Protein AF-A0A5P1FGG9-F1 (afdb_monomer_lite)

Radius of gyration: 18.45 Å; chains: 1; bounding box: 41×53×42 Å

Foldseek 3Di:
DDPVVVVLLLVVLVVLLVVVLVVVQAQAFDPPSFGAGHRRVVQLVCCLVDFDPDVDPVSSSCSNSCRGQPVPVPDPDRPSDPPCPVDPVSVVVLVCCLAEVPDDFDQPDPPDPDDNPDGPPCNVVSNVVVPPHDHDDCPCCVPVNDDPPPPD

Secondary structure (DSSP, 8-state):
--HHHHHHHHHHHHHHHHHHHHHT--SS-B-SSS-B-SSHHHHHHHHHHS-SS-SSHHHHHHHHHHHHH-TTS--SS---------SHHHHHHHHHHHHT--PPP----TTSSS-TT----HHHHHHTTSTTPPP-TTHHHHHS--------

InterPro domains:
  IPR029058 Alpha/Beta hydrolase fold [G3DSA:3.40.50.1820] (87-147)
  IPR042269 Serine carboxypeptidase S28, SKS domain [G3DSA:1.20.120.980] (7-117)

Sequence (152 aa):
MSTEIMVEKVFGLLETMLLFSAISDYPVSTSIHASLPAHPVKKICNAVDHPKLGKDTLSRLYGALNLFYNSTGQEKCFSIKSDSHNGSATHGWDFQGCTELIQPPVRNSNDSLFPRTYKHKTIDRGCSKFSGIKPRPNWITTEFGGQLKQLS

Organism: Asparagus officinalis (NCBI:txid4686)

pLDDT: mean 79.79, std 14.76, range [38.75, 97.12]

Structure (mmCIF, N/CA/C/O backbone):
data_AF-A0A5P1FGG9-F1
#
_entry.id   AF-A0A5P1FGG9-F1
#
loop_
_atom_site.group_PDB
_atom_site.id
_atom_site.type_symbol
_atom_site.label_atom_id
_atom_site.label_alt_id
_atom_site.label_comp_id
_atom_site.label_asym_id
_atom_site.label_entity_id
_atom_site.label_seq_id
_atom_site.pdbx_PDB_ins_code
_atom_site.Cartn_x
_atom_site.Cartn_y
_atom_site.Cartn_z
_atom_site.occupancy
_atom_site.B_iso_or_equiv
_atom_site.auth_seq_id
_atom_site.auth_comp_id
_atom_site.auth_asym_id
_atom_site.auth_atom_id
_atom_site.pdbx_PDB_model_num
ATOM 1 N N . MET A 1 1 ? -5.039 23.784 -1.463 1.00 54.66 1 MET A N 1
ATOM 2 C CA . MET A 1 1 ? -4.911 22.397 -1.969 1.00 54.66 1 MET A CA 1
ATOM 3 C C . MET A 1 1 ? -6.263 22.017 -2.552 1.00 54.66 1 MET A C 1
ATOM 5 O O . MET A 1 1 ? -7.245 22.221 -1.853 1.00 54.66 1 MET A O 1
ATOM 9 N N . SER A 1 2 ? -6.347 21.599 -3.818 1.00 67.19 2 SER A N 1
ATOM 10 C CA . SER A 1 2 ? -7.639 21.282 -4.452 1.00 67.19 2 SER A CA 1
ATOM 11 C C . SER A 1 2 ? -8.243 19.989 -3.887 1.00 67.19 2 SER A C 1
ATOM 13 O O . SER A 1 2 ? -7.517 19.114 -3.411 1.00 67.19 2 SER A O 1
ATOM 15 N N . THR A 1 3 ? -9.572 19.863 -3.945 1.00 70.69 3 THR A N 1
ATOM 16 C CA . THR A 1 3 ? -10.325 18.684 -3.477 1.00 70.69 3 THR A CA 1
ATOM 17 C C . THR A 1 3 ? -9.843 17.391 -4.138 1.00 70.69 3 THR A C 1
ATOM 19 O O . THR A 1 3 ? -9.705 16.372 -3.469 1.00 70.69 3 THR A O 1
ATOM 22 N N . GLU A 1 4 ? -9.492 17.444 -5.423 1.00 69.81 4 GLU A N 1
ATOM 23 C CA . GLU A 1 4 ? -8.968 16.297 -6.175 1.00 69.81 4 GLU A CA 1
ATOM 24 C C . GLU A 1 4 ? -7.650 15.763 -5.598 1.00 69.81 4 GLU A C 1
ATOM 26 O O . GLU A 1 4 ? -7.502 14.558 -5.412 1.00 69.81 4 GLU A O 1
ATOM 31 N N . ILE A 1 5 ? -6.724 16.653 -5.223 1.00 70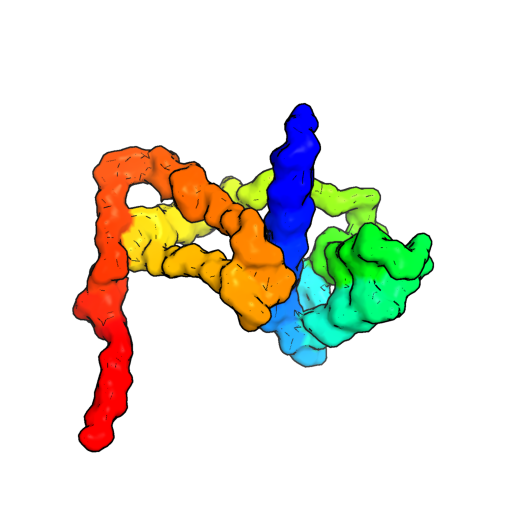.38 5 ILE A N 1
ATOM 32 C CA . ILE A 1 5 ? -5.442 16.268 -4.608 1.00 70.38 5 ILE A CA 1
ATOM 33 C C . ILE A 1 5 ? -5.676 15.584 -3.256 1.00 70.38 5 ILE A C 1
ATOM 35 O O . ILE A 1 5 ? -4.945 14.671 -2.880 1.00 70.38 5 ILE A O 1
ATOM 39 N N . MET A 1 6 ? -6.683 16.023 -2.501 1.00 72.19 6 MET A N 1
ATOM 40 C CA . MET A 1 6 ? -7.013 15.414 -1.214 1.00 72.19 6 MET A CA 1
ATOM 41 C C . MET A 1 6 ? -7.603 14.010 -1.388 1.00 72.19 6 MET A C 1
ATOM 43 O O . MET A 1 6 ? -7.215 13.101 -0.658 1.00 72.19 6 MET A O 1
ATOM 47 N N . VAL A 1 7 ? -8.476 13.819 -2.382 1.00 77.75 7 VAL A N 1
ATOM 48 C CA . VAL A 1 7 ? -9.034 12.504 -2.725 1.00 77.75 7 VAL A CA 1
ATOM 49 C C . VAL A 1 7 ? -7.923 11.539 -3.142 1.00 77.75 7 VAL A C 1
ATOM 51 O O . VAL A 1 7 ? -7.837 10.451 -2.580 1.00 77.75 7 VAL A O 1
ATOM 54 N N . GLU A 1 8 ? -7.023 11.945 -4.043 1.00 75.94 8 GLU A N 1
ATOM 55 C CA . GLU A 1 8 ? -5.889 11.107 -4.471 1.00 75.94 8 GLU A CA 1
ATOM 56 C C . GLU A 1 8 ? -5.036 10.630 -3.293 1.00 75.94 8 GLU A C 1
ATOM 58 O O . GLU A 1 8 ? -4.677 9.456 -3.218 1.00 75.94 8 GLU A O 1
ATOM 63 N N . LYS A 1 9 ? -4.753 11.522 -2.342 1.00 77.88 9 LYS A N 1
ATOM 64 C CA . LYS A 1 9 ? -3.955 11.180 -1.165 1.00 77.88 9 LYS A CA 1
ATOM 65 C C . LYS A 1 9 ? -4.663 10.214 -0.216 1.00 77.88 9 LYS A C 1
ATOM 67 O O . LYS A 1 9 ? -4.016 9.331 0.335 1.00 77.88 9 LYS A O 1
ATOM 72 N N . VAL A 1 10 ? -5.975 10.358 -0.023 1.00 80.44 10 VAL A N 1
ATOM 73 C CA . VAL A 1 10 ? -6.758 9.404 0.784 1.00 80.44 10 VAL A CA 1
ATOM 74 C C . VAL A 1 10 ? -6.756 8.023 0.131 1.00 80.44 10 VAL A C 1
ATOM 76 O O . VAL A 1 10 ? -6.564 7.026 0.822 1.00 80.44 10 VAL A O 1
ATOM 79 N N . PHE A 1 11 ? -6.899 7.955 -1.195 1.00 80.56 11 PHE A N 1
ATOM 80 C CA . PHE A 1 11 ? -6.759 6.692 -1.919 1.00 80.56 11 PHE A CA 1
ATOM 81 C C . PHE A 1 11 ? -5.354 6.094 -1.783 1.00 80.56 11 PHE A C 1
ATOM 83 O O . PHE A 1 11 ? -5.252 4.891 -1.581 1.00 80.56 11 PHE A O 1
ATOM 90 N N . GLY A 1 12 ? -4.296 6.912 -1.805 1.00 79.62 12 GLY A N 1
ATOM 91 C CA . GLY A 1 12 ? -2.927 6.444 -1.554 1.00 79.62 12 GLY A CA 1
ATOM 92 C C . GLY A 1 12 ? -2.747 5.819 -0.164 1.00 79.62 12 GLY A C 1
ATOM 93 O O . GLY A 1 12 ? -2.112 4.773 -0.037 1.00 79.62 12 GLY A O 1
ATOM 94 N N . LEU A 1 13 ? -3.372 6.391 0.875 1.00 84.81 13 LEU A N 1
ATOM 95 C CA . LEU A 1 13 ? -3.373 5.795 2.220 1.00 84.81 13 LEU A CA 1
ATOM 96 C C . LEU A 1 13 ? -4.099 4.444 2.248 1.00 84.81 13 LEU A C 1
ATOM 98 O O . LEU A 1 13 ? -3.616 3.487 2.849 1.00 84.81 13 LEU A O 1
ATOM 102 N N . LEU A 1 14 ? -5.257 4.352 1.589 1.00 86.38 14 LEU A N 1
ATOM 103 C CA . LEU A 1 14 ? -6.004 3.096 1.493 1.00 86.38 14 LEU A CA 1
ATOM 104 C C . LEU A 1 14 ? -5.220 2.033 0.722 1.00 86.38 14 LEU A C 1
ATOM 106 O O . LEU A 1 14 ? -5.172 0.885 1.154 1.00 86.38 14 LEU A O 1
ATOM 110 N N . GLU A 1 15 ? -4.585 2.412 -0.386 1.00 82.69 15 GLU A N 1
ATOM 111 C CA . GLU A 1 15 ? -3.763 1.512 -1.193 1.00 82.69 15 GLU A CA 1
ATOM 112 C C . GLU A 1 15 ? -2.568 0.987 -0.399 1.00 82.69 15 GLU A C 1
ATOM 114 O O . GLU A 1 15 ? -2.390 -0.225 -0.284 1.00 82.69 15 GLU A O 1
ATOM 119 N N . THR A 1 16 ? -1.820 1.887 0.236 1.00 85.38 16 THR A N 1
ATOM 120 C CA . THR A 1 16 ? -0.683 1.560 1.105 1.00 85.38 16 THR A CA 1
ATOM 121 C C . THR A 1 16 ? -1.093 0.596 2.216 1.00 85.38 16 THR A C 1
ATOM 123 O O . THR A 1 16 ? -0.466 -0.448 2.398 1.00 85.38 16 THR A O 1
ATOM 126 N N . MET A 1 17 ? -2.179 0.906 2.931 1.00 90.38 17 MET A N 1
ATOM 127 C CA . MET A 1 17 ? -2.714 0.047 3.985 1.00 90.38 17 MET A CA 1
ATOM 128 C C . MET A 1 17 ? -3.061 -1.349 3.454 1.00 90.38 17 MET A C 1
ATOM 130 O O . MET A 1 17 ? -2.665 -2.343 4.064 1.00 90.38 17 MET A O 1
ATOM 134 N N . LEU A 1 18 ? -3.821 -1.438 2.357 1.00 89.50 18 LEU A N 1
ATOM 135 C CA . LEU A 1 18 ? -4.274 -2.714 1.795 1.00 89.50 18 LEU A CA 1
ATOM 136 C C . LEU A 1 18 ? -3.092 -3.571 1.333 1.00 89.50 18 LEU A C 1
ATOM 138 O O . LEU A 1 18 ? -3.024 -4.745 1.693 1.00 89.50 18 LEU A O 1
ATOM 142 N N . LEU A 1 19 ? -2.144 -2.984 0.598 1.00 86.06 19 LEU A N 1
ATOM 143 C CA . LEU A 1 19 ? -0.964 -3.690 0.097 1.00 86.06 19 LEU A CA 1
ATOM 144 C C . LEU A 1 19 ? -0.084 -4.194 1.244 1.00 86.06 19 LEU A C 1
ATOM 146 O O . LEU A 1 19 ? 0.219 -5.386 1.309 1.00 86.06 19 LEU A O 1
ATOM 150 N N . PHE A 1 20 ? 0.292 -3.318 2.181 1.00 89.56 20 PHE A N 1
ATOM 151 C CA . PHE A 1 20 ? 1.213 -3.700 3.252 1.00 89.56 20 PHE A CA 1
ATOM 152 C C . PHE A 1 20 ? 0.585 -4.643 4.278 1.00 89.56 20 PHE A C 1
ATOM 154 O O . PHE A 1 20 ? 1.283 -5.510 4.805 1.00 89.56 20 PHE A O 1
ATOM 161 N N . SER A 1 21 ? -0.723 -4.530 4.526 1.00 92.62 21 SER A N 1
ATOM 162 C CA . SER A 1 21 ? -1.435 -5.494 5.374 1.00 92.62 21 SER A CA 1
ATOM 163 C C . SER A 1 21 ? -1.527 -6.864 4.711 1.00 92.62 21 SER A C 1
ATOM 165 O O . SER A 1 21 ? -1.352 -7.866 5.395 1.00 92.62 21 SER A O 1
ATOM 167 N N . ALA A 1 22 ? -1.755 -6.920 3.394 1.00 92.19 22 ALA A N 1
ATOM 168 C CA . ALA A 1 22 ? -1.843 -8.179 2.658 1.00 92.19 22 ALA A CA 1
ATOM 169 C C . ALA A 1 22 ? -0.508 -8.940 2.645 1.00 92.19 22 ALA A C 1
ATOM 171 O O . ALA A 1 22 ? -0.487 -10.136 2.920 1.00 92.19 22 ALA A O 1
ATOM 172 N N . ILE A 1 23 ? 0.616 -8.258 2.395 1.00 91.44 23 ILE A N 1
ATOM 173 C CA . ILE A 1 23 ? 1.940 -8.911 2.420 1.00 91.44 23 ILE A CA 1
ATOM 174 C C . ILE A 1 23 ? 2.435 -9.223 3.841 1.00 91.44 23 ILE A C 1
ATOM 176 O O . ILE A 1 23 ? 3.410 -9.954 4.001 1.00 91.44 23 ILE A O 1
ATOM 180 N N . SER A 1 24 ? 1.777 -8.671 4.866 1.00 93.00 24 SER A N 1
ATOM 181 C CA . SER A 1 24 ? 2.124 -8.861 6.280 1.00 93.00 24 SER A CA 1
ATOM 182 C C . SER A 1 24 ? 1.041 -9.594 7.073 1.00 93.00 24 SER A C 1
ATOM 184 O O . SER A 1 24 ? 0.967 -9.414 8.290 1.00 93.00 24 SER A O 1
ATOM 186 N N . ASP A 1 25 ? 0.191 -10.406 6.429 1.00 95.81 25 ASP A N 1
ATOM 187 C CA . ASP A 1 25 ? -0.926 -11.109 7.088 1.00 95.81 25 ASP A CA 1
ATOM 188 C C . ASP A 1 25 ? -0.478 -12.326 7.923 1.00 95.81 25 ASP A C 1
ATOM 190 O O . ASP A 1 25 ? -0.937 -13.457 7.766 1.00 95.81 25 ASP A O 1
ATOM 194 N N . TYR A 1 26 ? 0.472 -12.097 8.823 1.00 95.62 26 TYR A N 1
ATOM 195 C CA . TYR A 1 26 ? 1.079 -13.123 9.657 1.00 95.62 26 TYR A CA 1
ATOM 196 C C . TYR A 1 26 ? 0.189 -13.495 10.857 1.00 95.62 26 TYR A C 1
ATOM 198 O O . TYR A 1 26 ? -0.547 -12.652 11.378 1.00 95.62 26 TYR A O 1
ATOM 206 N N . PRO A 1 27 ? 0.299 -14.731 11.389 1.00 97.12 27 PRO A N 1
ATOM 207 C CA . PRO A 1 27 ? -0.429 -15.165 12.589 1.00 97.12 27 PRO A CA 1
ATOM 208 C C . PRO A 1 27 ? 0.125 -14.582 13.901 1.00 97.12 27 PRO A C 1
ATOM 210 O O . PRO A 1 27 ? -0.309 -14.962 14.987 1.00 97.12 27 PRO A O 1
ATOM 213 N N . VAL A 1 28 ? 1.088 -13.664 13.820 1.00 95.69 28 VAL A N 1
ATOM 214 C CA . VAL A 1 28 ? 1.740 -13.005 14.956 1.00 95.69 28 VAL A CA 1
ATOM 215 C C . VAL A 1 28 ? 1.792 -11.500 14.721 1.00 95.69 28 VAL A C 1
ATOM 217 O O . VAL A 1 28 ? 1.671 -11.037 13.588 1.00 95.69 28 VAL A O 1
ATOM 220 N N . SER A 1 29 ? 1.969 -10.727 15.793 1.00 93.38 29 SER A N 1
ATOM 221 C CA . SER A 1 29 ? 2.175 -9.283 15.662 1.00 93.38 29 SER A CA 1
ATOM 222 C C . SER A 1 29 ? 3.530 -8.994 15.018 1.00 93.38 29 SER A C 1
ATOM 224 O O . SER A 1 29 ? 4.515 -9.671 15.317 1.00 93.38 29 SER A O 1
ATOM 226 N N . THR A 1 30 ? 3.578 -7.996 14.136 1.00 91.62 30 THR A N 1
ATOM 227 C CA . THR A 1 30 ? 4.795 -7.613 13.409 1.00 91.62 30 THR A CA 1
ATOM 228 C C . THR A 1 30 ? 4.932 -6.097 13.312 1.00 91.62 30 THR A C 1
ATOM 230 O O . THR A 1 30 ? 3.940 -5.376 13.383 1.00 91.62 30 THR A O 1
ATOM 233 N N . SER A 1 31 ? 6.169 -5.626 13.134 1.00 90.00 31 SER A N 1
ATOM 234 C CA . SER A 1 31 ? 6.509 -4.201 13.000 1.00 90.00 31 SER A CA 1
ATOM 235 C C . SER A 1 31 ? 7.423 -3.954 11.794 1.00 90.00 31 SER A C 1
ATOM 237 O O . SER A 1 31 ? 8.431 -3.262 11.908 1.00 90.00 31 SER A O 1
ATOM 239 N N . ILE A 1 32 ? 7.111 -4.579 10.651 1.00 84.12 32 ILE A N 1
ATOM 240 C CA . ILE A 1 32 ? 7.935 -4.507 9.428 1.00 84.12 32 ILE A CA 1
ATOM 241 C C . ILE A 1 32 ? 7.628 -3.224 8.644 1.00 84.12 32 ILE A C 1
ATOM 243 O O . ILE A 1 32 ? 8.522 -2.427 8.379 1.00 84.12 32 ILE A O 1
ATOM 247 N N . HIS A 1 33 ? 6.355 -3.022 8.292 1.00 80.56 33 HIS A N 1
ATOM 248 C CA . HIS A 1 33 ? 5.883 -1.844 7.545 1.00 80.56 33 HIS A CA 1
ATOM 249 C C . HIS A 1 33 ? 5.043 -0.898 8.407 1.00 80.56 33 HIS A C 1
ATOM 251 O O . HIS A 1 33 ? 5.071 0.315 8.225 1.00 80.56 33 HIS A O 1
ATOM 257 N N . ALA A 1 34 ? 4.312 -1.468 9.359 1.00 85.00 34 ALA A N 1
ATOM 258 C CA . ALA A 1 34 ? 3.562 -0.788 10.400 1.00 85.00 34 ALA A CA 1
ATOM 259 C C . ALA A 1 34 ? 3.496 -1.725 11.613 1.00 85.00 34 ALA A C 1
ATOM 261 O O . ALA A 1 34 ? 3.730 -2.927 11.474 1.00 85.00 34 ALA A O 1
ATOM 262 N N . SER A 1 35 ? 3.171 -1.189 12.789 1.00 89.81 35 SER A N 1
ATOM 263 C CA . SER A 1 35 ? 2.870 -2.015 13.963 1.00 89.81 35 SER A CA 1
ATOM 264 C C . SER A 1 35 ? 1.505 -2.671 13.760 1.00 89.81 35 SER A C 1
ATOM 266 O O . SER A 1 35 ? 0.474 -2.004 13.875 1.00 89.81 35 SER A O 1
ATOM 268 N N . LEU A 1 36 ? 1.490 -3.955 13.411 1.00 91.69 36 LEU A N 1
ATOM 269 C CA . LEU A 1 36 ? 0.288 -4.701 13.051 1.00 91.69 36 LEU A CA 1
ATOM 270 C C . LEU A 1 36 ? 0.016 -5.843 14.040 1.00 91.69 36 LEU A C 1
ATOM 272 O O . LEU A 1 36 ? 0.948 -6.531 14.477 1.00 91.69 36 LEU A O 1
ATOM 276 N N . PRO A 1 37 ? -1.259 -6.078 14.405 1.00 93.06 37 PRO A N 1
ATOM 277 C CA . PRO A 1 37 ? -1.641 -7.231 15.213 1.00 93.06 37 PRO A CA 1
ATOM 278 C C . PRO A 1 37 ? -1.548 -8.526 14.395 1.00 93.06 37 PRO A C 1
ATOM 280 O O . PRO A 1 37 ? -1.461 -8.484 13.174 1.00 93.06 37 PRO A O 1
ATOM 283 N N . ALA A 1 38 ? -1.652 -9.678 15.061 1.00 95.44 38 ALA A N 1
ATOM 284 C CA . ALA A 1 38 ? -1.832 -10.960 14.381 1.00 95.44 38 ALA A CA 1
ATOM 285 C C . ALA A 1 38 ? -3.095 -10.958 13.497 1.00 95.44 38 ALA A C 1
ATOM 287 O O . ALA A 1 38 ? -4.165 -10.514 13.938 1.00 95.44 38 ALA A O 1
ATOM 288 N N . HIS A 1 39 ? -2.968 -11.506 12.288 1.00 96.62 39 HIS A N 1
ATOM 289 C CA . HIS A 1 39 ? -4.000 -11.544 11.246 1.00 96.62 39 HIS A CA 1
ATOM 290 C C . HIS A 1 39 ? -4.581 -10.155 10.922 1.00 96.62 39 HIS A C 1
ATOM 292 O O . HIS A 1 39 ? -5.790 -9.928 11.099 1.00 96.62 39 HIS A O 1
ATOM 298 N N . PRO A 1 40 ? -3.741 -9.189 10.506 1.00 95.38 40 PRO A N 1
ATOM 299 C CA . PRO A 1 40 ? -4.167 -7.816 10.263 1.00 95.38 40 PRO A CA 1
ATOM 300 C C . PRO A 1 40 ? -5.294 -7.707 9.232 1.00 95.38 40 PRO A C 1
ATOM 302 O O . PRO A 1 40 ? -6.206 -6.907 9.447 1.00 95.38 40 PRO A O 1
ATOM 305 N N . VAL A 1 41 ? -5.321 -8.536 8.179 1.00 96.00 41 VAL A N 1
ATOM 306 C CA . VAL A 1 41 ? -6.388 -8.485 7.159 1.00 96.00 41 VAL A CA 1
ATOM 307 C C . VAL A 1 41 ? -7.746 -8.783 7.791 1.00 96.00 41 VAL A C 1
ATOM 309 O O . VAL A 1 41 ? -8.693 -8.007 7.646 1.00 96.00 41 VAL A O 1
ATOM 312 N N . LYS A 1 42 ? -7.830 -9.847 8.598 1.00 97.12 42 LYS A N 1
ATOM 313 C CA . LYS A 1 42 ? -9.056 -10.206 9.328 1.00 97.12 42 LYS A CA 1
ATOM 314 C C . LYS A 1 42 ? -9.518 -9.081 10.257 1.00 97.12 42 LYS A C 1
ATOM 316 O O . LYS A 1 42 ? -10.718 -8.829 10.380 1.00 97.12 42 LYS A O 1
ATOM 321 N N . LYS A 1 43 ? -8.585 -8.409 10.938 1.00 95.50 43 LYS A N 1
ATOM 322 C CA . LYS A 1 43 ? -8.901 -7.291 11.841 1.00 95.50 43 LYS A CA 1
ATOM 323 C C . LYS A 1 43 ? -9.419 -6.076 11.075 1.00 95.50 43 LYS A C 1
ATOM 325 O O . LYS A 1 43 ? -10.389 -5.471 11.528 1.00 95.50 43 LYS A O 1
ATOM 330 N N . ILE A 1 44 ? -8.822 -5.762 9.926 1.00 95.38 44 ILE A N 1
ATOM 331 C CA . ILE A 1 44 ? -9.258 -4.672 9.045 1.00 95.38 44 ILE A CA 1
ATOM 332 C C . ILE A 1 44 ? -10.669 -4.937 8.521 1.00 95.38 44 ILE A C 1
ATOM 334 O O . ILE A 1 44 ? -11.532 -4.078 8.690 1.00 95.38 44 ILE A O 1
ATOM 338 N N . CYS A 1 45 ? -10.946 -6.131 7.983 1.00 95.38 45 CYS A N 1
ATOM 339 C CA . CYS A 1 45 ? -12.297 -6.504 7.548 1.00 95.38 45 CYS A CA 1
ATOM 340 C C . CYS A 1 45 ? -13.316 -6.352 8.685 1.00 95.38 45 CYS A C 1
ATOM 342 O O . CYS A 1 45 ? -14.350 -5.719 8.507 1.00 95.38 45 CYS A O 1
ATOM 344 N N . ASN A 1 46 ? -12.984 -6.816 9.894 1.00 95.38 46 ASN A N 1
ATOM 345 C CA . ASN A 1 46 ? -13.871 -6.661 11.045 1.00 95.38 46 ASN A CA 1
ATOM 346 C C . ASN A 1 46 ? -14.150 -5.187 11.404 1.00 95.38 46 ASN A C 1
ATOM 348 O O . ASN A 1 46 ? -15.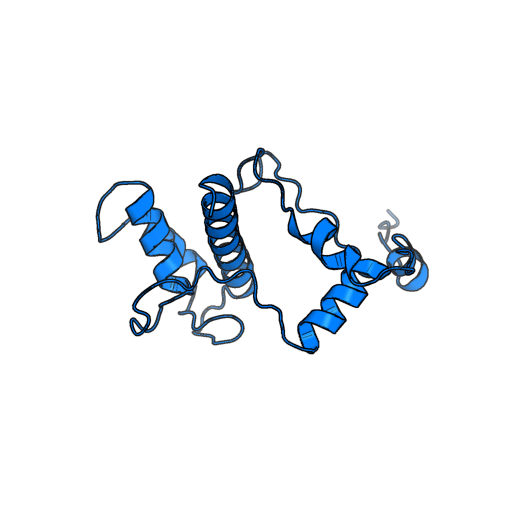266 -4.856 11.795 1.00 95.38 46 ASN A O 1
ATOM 352 N N . ALA A 1 47 ? -13.164 -4.294 11.277 1.00 94.25 47 ALA A N 1
ATOM 353 C CA . ALA A 1 47 ? -13.363 -2.861 11.510 1.00 94.25 47 ALA A CA 1
ATOM 354 C C . ALA A 1 47 ? -14.232 -2.199 10.427 1.00 94.25 47 ALA A C 1
ATOM 356 O O . ALA A 1 47 ? -14.974 -1.262 10.731 1.00 94.25 47 ALA A O 1
ATOM 357 N N . VAL A 1 48 ? -14.163 -2.696 9.188 1.00 94.44 48 VAL A N 1
ATOM 358 C CA . VAL A 1 48 ? -15.047 -2.278 8.092 1.00 94.44 48 VAL A CA 1
ATOM 359 C C . VAL A 1 48 ? -16.471 -2.770 8.326 1.00 94.44 48 VAL A C 1
ATOM 361 O O . VAL A 1 48 ? -17.404 -1.991 8.143 1.00 94.44 48 VAL A O 1
ATOM 364 N N . ASP A 1 49 ? -16.655 -4.024 8.740 1.00 95.00 49 ASP A N 1
ATOM 365 C CA . ASP A 1 49 ? -17.974 -4.632 8.955 1.00 95.00 49 ASP A CA 1
ATOM 366 C C . ASP A 1 49 ? -18.680 -4.061 10.191 1.00 95.00 49 ASP A C 1
ATOM 368 O O . ASP A 1 49 ? -19.886 -3.798 10.153 1.00 95.00 49 ASP A O 1
ATOM 372 N N . HIS A 1 50 ? -17.912 -3.792 11.253 1.00 94.38 50 HIS A N 1
ATOM 373 C CA . HIS A 1 50 ? -18.394 -3.337 12.559 1.00 94.38 50 HIS A CA 1
ATOM 374 C C . HIS A 1 50 ? -17.726 -2.012 12.989 1.00 94.38 50 HIS A C 1
ATOM 376 O O . HIS A 1 50 ? -16.940 -1.983 13.945 1.00 94.38 50 HIS A O 1
ATOM 382 N N . PRO A 1 51 ? -18.022 -0.891 12.307 1.00 92.75 51 PRO A N 1
ATOM 383 C CA . PRO A 1 51 ? -17.443 0.409 12.635 1.00 92.75 51 PRO A CA 1
ATOM 384 C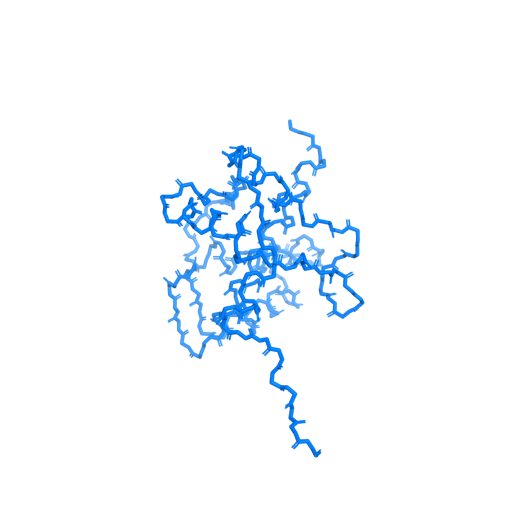 C . PRO A 1 51 ? -17.911 0.925 14.008 1.00 92.75 51 PRO A C 1
ATOM 386 O O . PRO A 1 51 ? -19.071 0.776 14.389 1.00 92.75 51 PRO A O 1
ATOM 389 N N . LYS A 1 52 ? -17.001 1.570 14.752 1.00 88.69 52 LYS A N 1
ATOM 390 C CA . LYS A 1 52 ? -17.251 2.054 16.127 1.00 88.69 52 LYS A CA 1
ATOM 391 C C . LYS A 1 52 ? -17.841 3.466 16.218 1.00 88.69 52 LYS A C 1
ATOM 393 O O . LYS A 1 52 ? -18.483 3.778 17.213 1.00 88.69 52 LYS A O 1
ATOM 398 N N . LEU A 1 53 ? -17.584 4.324 15.228 1.00 89.38 53 LEU A N 1
ATOM 399 C CA . LEU A 1 53 ? -17.922 5.758 15.273 1.00 89.38 53 LEU A CA 1
ATOM 400 C C . LEU A 1 53 ? -19.226 6.119 14.544 1.00 89.38 53 LEU A C 1
ATOM 402 O O . LEU A 1 53 ? -19.698 7.246 14.650 1.00 89.38 53 LEU A O 1
ATOM 406 N N . GLY A 1 54 ? -19.816 5.171 13.820 1.00 90.88 54 GLY A N 1
ATOM 407 C CA . GLY A 1 54 ? -20.977 5.395 12.964 1.00 90.88 54 GLY A CA 1
ATOM 408 C C . GLY A 1 54 ? -21.134 4.253 11.967 1.00 90.88 54 GLY A C 1
ATOM 409 O O . GLY A 1 54 ? -20.258 3.402 11.864 1.00 90.88 54 GLY A O 1
ATOM 410 N N . LYS A 1 55 ? -22.253 4.206 11.237 1.00 90.12 55 LYS A N 1
ATOM 411 C CA . LYS A 1 55 ? -22.525 3.159 10.225 1.00 90.12 55 LYS A CA 1
ATOM 412 C C . LYS A 1 55 ? -22.214 3.595 8.787 1.00 90.12 55 LYS A C 1
ATOM 414 O O . LYS A 1 55 ? -22.377 2.801 7.860 1.00 90.12 55 LYS A O 1
ATOM 419 N N . ASP A 1 56 ? -21.798 4.843 8.607 1.00 93.69 56 ASP A N 1
ATOM 420 C CA . ASP A 1 56 ? -21.493 5.455 7.319 1.00 93.69 56 ASP A CA 1
ATOM 421 C C . ASP A 1 56 ? -20.134 4.998 6.755 1.00 93.69 56 ASP A C 1
ATOM 423 O O . ASP A 1 56 ? -19.288 4.434 7.455 1.00 93.69 56 ASP A O 1
ATOM 427 N N . THR A 1 57 ? -19.920 5.250 5.464 1.00 91.50 57 THR A N 1
ATOM 428 C CA . THR A 1 57 ? -18.706 4.847 4.743 1.00 91.50 57 THR A CA 1
ATOM 429 C C . THR A 1 57 ? -17.436 5.437 5.352 1.00 91.50 57 THR A C 1
ATOM 431 O O . THR A 1 57 ? -16.419 4.748 5.412 1.00 91.50 57 THR A O 1
ATOM 434 N N . LEU A 1 58 ? -17.472 6.682 5.837 1.00 90.50 58 LEU A N 1
ATOM 435 C CA . LEU A 1 58 ? -16.288 7.329 6.395 1.00 90.50 58 LEU A CA 1
ATOM 436 C C . LEU A 1 58 ? -15.889 6.677 7.722 1.00 90.50 58 LEU A C 1
ATOM 438 O O . LEU A 1 58 ? -14.708 6.410 7.929 1.00 90.50 58 LEU A O 1
ATOM 442 N N . SER A 1 59 ? -16.861 6.334 8.571 1.00 93.56 59 SER A N 1
ATOM 443 C CA . SER A 1 59 ? -16.616 5.584 9.811 1.00 93.56 59 SER A CA 1
ATOM 444 C C . SER A 1 59 ? -15.970 4.216 9.560 1.00 93.56 59 SER A C 1
ATOM 446 O O . SER A 1 59 ? -15.070 3.813 10.301 1.00 93.56 59 SER A O 1
ATOM 448 N N . ARG A 1 60 ? -16.383 3.512 8.495 1.00 94.38 60 ARG A N 1
ATOM 449 C CA . ARG A 1 60 ? -15.782 2.227 8.083 1.00 94.38 60 ARG A CA 1
ATOM 450 C C . ARG A 1 60 ? -14.338 2.396 7.614 1.00 94.38 60 ARG A C 1
ATOM 452 O O . ARG A 1 60 ? -13.455 1.676 8.075 1.00 94.38 60 ARG A O 1
ATOM 459 N N . LEU A 1 61 ? -14.089 3.376 6.741 1.00 91.50 61 LEU A N 1
ATOM 460 C CA . LEU A 1 61 ? -12.743 3.684 6.244 1.00 91.50 61 LEU A CA 1
ATOM 461 C C . LEU A 1 61 ? -11.810 4.128 7.375 1.00 91.50 61 LEU A C 1
ATOM 463 O O . LEU A 1 61 ? -10.666 3.686 7.435 1.00 91.50 61 LEU A O 1
ATOM 467 N N . TYR A 1 62 ? -12.302 4.955 8.298 1.00 92.06 62 TYR A N 1
ATOM 468 C CA . TYR A 1 62 ? -11.541 5.376 9.469 1.00 92.06 62 TYR A CA 1
ATOM 469 C C . TYR A 1 62 ? -11.153 4.183 10.346 1.00 92.06 62 TYR A C 1
ATOM 471 O O . TYR A 1 62 ? -9.994 4.073 10.735 1.00 92.06 62 TYR A O 1
ATOM 479 N N . GLY A 1 63 ? -12.089 3.267 10.626 1.00 93.31 63 GLY A N 1
ATOM 480 C CA . GLY A 1 63 ? -11.812 2.062 11.411 1.00 93.31 63 GLY A CA 1
ATOM 481 C C . GLY A 1 63 ? -10.709 1.195 10.799 1.00 93.31 63 GLY A C 1
ATOM 482 O O . GLY A 1 63 ? -9.817 0.744 11.518 1.00 93.31 63 GLY A O 1
ATOM 483 N N . ALA A 1 64 ? -10.739 1.019 9.474 1.00 93.69 64 ALA A N 1
ATOM 484 C CA . ALA A 1 64 ? -9.704 0.309 8.728 1.00 93.69 64 ALA A CA 1
ATOM 485 C C . ALA A 1 64 ? -8.342 1.020 8.811 1.00 93.69 64 ALA A C 1
ATOM 487 O O . ALA A 1 64 ? -7.365 0.430 9.267 1.00 93.69 64 ALA A O 1
ATOM 488 N N . LEU A 1 65 ? -8.290 2.307 8.448 1.00 93.12 65 LEU A N 1
ATOM 489 C CA . LEU A 1 65 ? -7.057 3.101 8.459 1.00 93.12 65 LEU A CA 1
ATOM 490 C C . LEU A 1 65 ? -6.444 3.194 9.861 1.00 93.12 65 LEU A C 1
ATOM 492 O O . LEU A 1 65 ? -5.225 3.128 10.002 1.00 93.12 65 LEU A O 1
ATOM 496 N N . ASN A 1 66 ? -7.268 3.293 10.908 1.00 92.62 66 ASN A N 1
ATOM 497 C CA . ASN A 1 66 ? -6.789 3.390 12.284 1.00 92.62 66 ASN A CA 1
ATOM 498 C C . ASN A 1 66 ? -6.026 2.135 12.725 1.00 92.62 66 ASN A C 1
ATOM 500 O O . ASN A 1 66 ? -5.074 2.250 13.487 1.00 92.62 66 ASN A O 1
ATOM 504 N N . LEU A 1 67 ? -6.398 0.945 12.241 1.00 92.00 67 LEU A N 1
ATOM 505 C CA . LEU A 1 67 ? -5.673 -0.289 12.562 1.00 92.00 67 LEU A CA 1
ATOM 506 C C . LEU A 1 67 ? -4.255 -0.321 11.990 1.00 92.00 67 LEU A C 1
ATOM 508 O O . LEU A 1 67 ? -3.400 -0.985 12.564 1.00 92.00 67 LEU A O 1
ATOM 512 N N . PHE A 1 68 ? -4.012 0.374 10.882 1.00 91.56 68 PHE A N 1
ATOM 513 C CA . PHE A 1 68 ? -2.711 0.388 10.219 1.00 91.56 68 PHE A CA 1
ATOM 514 C C . PHE A 1 68 ? -1.865 1.593 10.636 1.00 91.56 68 PHE A C 1
ATOM 516 O O . PHE A 1 68 ? -0.703 1.445 10.996 1.00 91.56 68 PHE A O 1
ATOM 523 N N . TYR A 1 69 ? -2.458 2.787 10.634 1.00 91.81 69 TYR A N 1
ATOM 524 C CA . TYR A 1 69 ? -1.753 4.041 10.903 1.00 91.81 69 TYR A CA 1
ATOM 525 C C . TYR A 1 69 ? -1.742 4.448 12.380 1.00 91.81 69 TYR A C 1
ATOM 527 O O . TYR A 1 69 ? -1.001 5.353 12.741 1.00 91.81 69 TYR A O 1
ATOM 535 N N . ASN A 1 70 ? -2.561 3.826 13.234 1.00 91.06 70 ASN A N 1
ATOM 536 C CA . ASN A 1 70 ? -2.669 4.185 14.650 1.00 91.06 70 ASN A CA 1
ATOM 537 C C . ASN A 1 70 ? -3.047 2.984 15.537 1.00 91.06 70 ASN A C 1
ATOM 539 O O . ASN A 1 70 ? -3.924 3.070 16.402 1.00 91.06 70 ASN A O 1
ATOM 543 N N . SER A 1 71 ? -2.400 1.838 15.319 1.00 84.62 71 SER A N 1
ATOM 544 C CA . SER A 1 71 ? -2.663 0.621 16.101 1.00 84.62 71 SER A CA 1
ATOM 545 C C . SER A 1 71 ? -2.372 0.790 17.597 1.00 84.62 71 SER A C 1
ATOM 547 O O . SER A 1 71 ? -3.017 0.147 18.423 1.00 84.62 71 SER A O 1
ATOM 549 N N . THR A 1 72 ? -1.441 1.681 17.951 1.00 83.75 72 THR A N 1
ATOM 550 C CA . THR A 1 72 ? -1.062 2.006 19.335 1.00 83.75 72 THR A CA 1
ATOM 551 C C . THR A 1 72 ? -1.996 3.019 20.000 1.00 83.75 72 THR A C 1
ATOM 553 O O . THR A 1 72 ? -1.959 3.163 21.221 1.00 83.75 72 THR A O 1
ATOM 556 N N . GLY A 1 73 ? -2.820 3.736 19.226 1.00 86.44 73 GLY A N 1
ATOM 557 C CA . GLY A 1 73 ? -3.685 4.812 19.717 1.00 86.44 73 GLY A CA 1
ATOM 558 C C . GLY A 1 73 ? -2.959 6.117 20.072 1.00 86.44 73 GLY A C 1
ATOM 559 O O . GLY A 1 73 ? -3.569 7.000 20.670 1.00 86.44 73 GLY A O 1
ATOM 560 N N . GLN A 1 74 ? -1.670 6.247 19.744 1.00 86.69 74 GLN A N 1
ATOM 561 C CA . GLN A 1 74 ? -0.859 7.424 20.081 1.00 86.69 74 GLN A CA 1
ATOM 562 C C . GLN A 1 74 ? -0.960 8.550 19.040 1.00 86.69 74 GLN A C 1
ATOM 564 O O . GLN A 1 74 ? -0.721 9.714 19.371 1.00 86.69 74 GLN A O 1
ATOM 569 N N . GLU A 1 75 ? -1.344 8.236 17.801 1.00 85.88 75 GLU A N 1
ATOM 570 C CA . GLU A 1 75 ? -1.478 9.226 16.735 1.00 85.88 75 GLU A CA 1
ATOM 571 C C . GLU A 1 75 ? -2.786 10.009 16.871 1.00 85.88 75 GLU A C 1
ATOM 573 O O . GLU A 1 75 ? -3.874 9.443 17.010 1.00 85.88 75 GLU A O 1
ATOM 578 N N . LYS A 1 76 ? -2.691 11.340 16.788 1.00 86.06 76 LYS A N 1
ATOM 579 C CA . LYS A 1 76 ? -3.859 12.239 16.839 1.00 86.06 76 LYS A CA 1
ATOM 580 C C . LYS A 1 76 ? -4.555 12.380 15.483 1.00 86.06 76 LYS A C 1
ATOM 582 O O . LYS A 1 76 ? -5.734 12.722 15.432 1.00 86.06 76 LYS A O 1
ATOM 587 N N . CYS A 1 77 ? -3.831 12.157 14.388 1.00 86.38 77 CYS A N 1
ATOM 588 C CA . CYS A 1 77 ? -4.330 12.252 13.020 1.00 86.38 77 CYS A CA 1
ATOM 589 C C . CYS A 1 77 ? -3.478 11.399 12.070 1.00 86.38 77 CYS A C 1
ATOM 591 O O . CYS A 1 77 ? -2.296 11.179 12.317 1.00 86.38 77 CYS A O 1
ATOM 593 N N . PHE A 1 78 ? -4.060 10.942 10.958 1.00 86.25 78 PHE A N 1
ATOM 594 C CA . PHE A 1 78 ? -3.285 10.254 9.924 1.00 86.25 78 PHE A CA 1
ATOM 595 C C . PHE A 1 78 ? -2.475 11.279 9.133 1.00 86.25 78 PHE A C 1
ATOM 597 O O . PHE A 1 78 ? -3.030 12.224 8.565 1.00 86.25 78 PHE A O 1
ATOM 604 N N . SER A 1 79 ? -1.156 11.105 9.092 1.00 75.38 79 SER A N 1
ATOM 605 C CA . SER A 1 79 ? -0.282 11.977 8.314 1.00 75.38 79 SER A CA 1
ATOM 606 C C . SER A 1 79 ? -0.524 11.760 6.819 1.00 75.38 79 SER A C 1
ATOM 608 O O . SER A 1 79 ? -0.024 10.813 6.225 1.00 75.38 79 SER A O 1
ATOM 610 N N . ILE A 1 80 ? -1.254 12.681 6.187 1.00 67.75 80 ILE A N 1
ATOM 611 C CA . ILE A 1 80 ? -1.488 12.708 4.731 1.00 67.75 80 ILE A CA 1
ATOM 612 C C . ILE A 1 80 ? -0.325 13.411 3.993 1.00 67.75 80 ILE A C 1
ATOM 614 O O . ILE A 1 80 ? -0.508 14.153 3.014 1.00 67.75 80 ILE A O 1
ATOM 618 N N . LYS A 1 81 ? 0.899 13.272 4.510 1.00 57.16 81 LYS A N 1
ATOM 619 C CA . LYS A 1 81 ? 2.090 13.741 3.803 1.00 57.16 81 LYS A CA 1
ATOM 620 C C . LYS A 1 81 ? 2.363 12.731 2.693 1.00 57.16 81 LYS A C 1
ATOM 622 O O . LYS A 1 81 ? 2.398 11.538 2.958 1.00 57.16 81 LYS A O 1
ATOM 627 N N . SER A 1 82 ? 2.462 13.236 1.461 1.00 48.81 82 SER A N 1
ATOM 628 C CA . SER A 1 82 ? 2.753 12.456 0.253 1.00 48.81 82 SER A CA 1
ATOM 629 C C . SER A 1 82 ? 3.849 11.453 0.545 1.00 48.81 82 SER A C 1
ATOM 631 O O . SER A 1 82 ? 4.874 11.912 1.052 1.00 48.81 82 SER A O 1
ATOM 633 N N . ASP A 1 83 ? 3.606 10.178 0.230 1.00 48.31 83 ASP A N 1
ATOM 634 C CA . ASP A 1 83 ? 4.536 9.047 0.238 1.00 48.31 83 ASP A CA 1
ATOM 635 C C . ASP A 1 83 ? 5.973 9.509 0.425 1.00 48.31 83 ASP A C 1
ATOM 637 O O . ASP A 1 83 ? 6.719 9.714 -0.532 1.00 48.31 83 ASP A O 1
ATOM 641 N N . SER A 1 84 ? 6.359 9.761 1.679 1.00 43.06 84 SER A N 1
ATOM 642 C CA . SER A 1 84 ? 7.714 10.192 1.979 1.00 43.06 84 SER A CA 1
ATOM 643 C C . SER A 1 84 ? 8.560 8.939 2.080 1.00 43.06 84 SER A C 1
ATOM 645 O O . SER A 1 84 ? 9.237 8.691 3.074 1.00 43.06 84 SER A O 1
ATOM 647 N N . HIS A 1 85 ? 8.545 8.174 0.995 1.00 45.84 85 HIS A N 1
ATOM 648 C CA . HIS A 1 85 ? 9.646 7.362 0.530 1.00 45.84 85 HIS A CA 1
ATOM 649 C C . HIS A 1 85 ? 10.805 8.305 0.137 1.00 45.84 85 HIS A C 1
ATOM 651 O O . HIS A 1 85 ? 11.343 8.264 -0.964 1.00 45.84 85 HIS A O 1
ATOM 657 N N . ASN A 1 86 ? 11.194 9.188 1.060 1.00 38.75 86 ASN A N 1
ATOM 658 C CA . ASN A 1 86 ? 12.243 10.194 0.909 1.00 38.75 86 ASN A CA 1
ATOM 659 C C . ASN A 1 86 ? 13.553 9.711 1.562 1.00 38.75 86 ASN A C 1
ATOM 661 O O . ASN A 1 86 ? 14.423 10.520 1.876 1.00 38.75 86 ASN A O 1
ATOM 665 N N . GLY A 1 87 ? 13.676 8.406 1.826 1.00 44.28 87 GLY A N 1
ATOM 666 C CA . GLY A 1 87 ? 14.915 7.784 2.285 1.00 44.28 87 GLY A CA 1
ATOM 667 C C . GLY A 1 87 ? 15.858 7.487 1.115 1.00 44.28 87 GLY A C 1
ATOM 668 O O . GLY A 1 87 ? 15.440 7.398 -0.037 1.00 44.28 87 GLY A O 1
ATOM 669 N N . SER A 1 88 ? 17.152 7.291 1.378 1.00 51.12 88 SER A N 1
ATOM 670 C CA . SER A 1 88 ? 18.088 6.902 0.307 1.00 51.12 88 SER A CA 1
ATOM 671 C C . SER A 1 88 ? 17.767 5.516 -0.275 1.00 51.12 88 SER A C 1
ATOM 673 O O . SER A 1 88 ? 17.958 5.292 -1.468 1.00 51.12 88 SER A O 1
ATOM 675 N N . ALA A 1 89 ? 17.208 4.609 0.538 1.00 58.34 89 ALA A N 1
ATOM 676 C CA . ALA A 1 89 ? 16.797 3.271 0.109 1.00 58.34 89 ALA A CA 1
ATOM 677 C C . ALA A 1 89 ? 15.665 3.308 -0.929 1.00 58.34 89 ALA A C 1
ATOM 679 O O . ALA A 1 89 ? 15.671 2.546 -1.894 1.00 58.34 89 ALA A O 1
ATOM 680 N N . THR A 1 90 ? 14.721 4.234 -0.775 1.00 71.00 90 THR A N 1
ATOM 681 C CA . THR A 1 90 ? 13.616 4.394 -1.720 1.00 71.00 90 THR A CA 1
ATOM 682 C C . THR A 1 90 ? 14.075 5.052 -3.013 1.00 71.00 90 THR A C 1
ATOM 684 O O . THR A 1 90 ? 13.596 4.676 -4.071 1.00 71.00 90 THR A O 1
ATOM 687 N N . HIS A 1 91 ? 15.092 5.921 -2.974 1.00 77.62 91 HIS A N 1
ATOM 688 C CA . HIS A 1 91 ? 15.711 6.440 -4.197 1.00 77.62 91 HIS A CA 1
ATOM 689 C C . HIS A 1 91 ? 16.348 5.332 -5.053 1.00 77.62 91 HIS A C 1
ATOM 691 O O . HIS A 1 91 ? 16.197 5.341 -6.274 1.00 77.62 91 HIS A O 1
ATOM 697 N N . GLY A 1 92 ? 17.032 4.369 -4.423 1.00 82.94 92 GLY A N 1
ATOM 698 C CA . GLY A 1 92 ? 17.596 3.209 -5.119 1.00 82.94 92 GLY A CA 1
ATOM 699 C C . GLY A 1 92 ? 16.518 2.311 -5.730 1.00 82.94 92 GLY A C 1
ATOM 700 O O . GLY A 1 92 ? 16.625 1.932 -6.895 1.00 82.94 92 GLY A O 1
ATOM 701 N N . TRP A 1 93 ? 15.449 2.033 -4.979 1.00 83.19 93 TRP A N 1
ATOM 702 C CA . TRP A 1 93 ? 14.313 1.257 -5.481 1.00 83.19 93 TRP A CA 1
ATOM 703 C C . TRP A 1 93 ? 13.587 1.967 -6.629 1.00 83.19 93 TRP A C 1
ATOM 705 O O . TRP A 1 93 ? 13.284 1.347 -7.645 1.00 83.19 93 TRP A O 1
ATOM 715 N N . ASP A 1 94 ? 13.396 3.283 -6.521 1.00 80.56 94 ASP A N 1
ATOM 716 C CA . ASP A 1 94 ? 12.816 4.098 -7.588 1.00 80.56 94 ASP A CA 1
ATOM 717 C C . ASP A 1 94 ? 13.686 4.051 -8.846 1.00 80.56 94 ASP A C 1
ATOM 719 O O . ASP A 1 94 ? 13.169 3.908 -9.950 1.00 80.56 94 ASP A O 1
ATOM 723 N N . PHE A 1 95 ? 15.013 4.135 -8.699 1.00 85.75 95 PHE A N 1
ATOM 724 C CA . PHE A 1 95 ? 15.929 4.003 -9.828 1.00 85.75 95 PHE A CA 1
ATOM 725 C C . PHE A 1 95 ? 15.776 2.638 -10.502 1.00 85.75 95 PHE A C 1
ATOM 727 O O . PHE A 1 95 ? 15.627 2.571 -11.722 1.00 85.75 95 PHE A O 1
ATOM 734 N N . GLN A 1 96 ? 15.767 1.549 -9.728 1.00 88.12 96 GLN A N 1
ATOM 735 C CA . GLN A 1 96 ? 15.582 0.202 -10.271 1.00 88.12 96 GLN A CA 1
ATOM 736 C C . GLN A 1 96 ? 14.230 0.062 -10.982 1.00 88.12 96 GLN A C 1
ATOM 738 O O . GLN A 1 96 ? 14.193 -0.413 -12.117 1.00 88.12 96 GLN A O 1
ATOM 743 N N . GLY A 1 97 ? 13.141 0.536 -10.369 1.00 85.81 97 GLY A N 1
ATOM 744 C CA . GLY A 1 97 ? 11.792 0.503 -10.940 1.00 85.81 97 GLY A CA 1
ATOM 745 C C . GLY A 1 97 ? 11.637 1.338 -12.215 1.00 85.81 97 GLY A C 1
ATOM 746 O O . GLY A 1 97 ? 10.895 0.962 -13.120 1.00 85.81 97 GLY A O 1
ATOM 747 N N . CYS A 1 98 ? 12.383 2.438 -12.327 1.00 84.31 98 CYS A N 1
ATOM 748 C CA . CYS A 1 98 ? 12.389 3.307 -13.503 1.00 84.31 98 CYS A CA 1
ATOM 749 C C . CYS A 1 98 ? 13.340 2.842 -14.617 1.00 84.31 98 CYS A C 1
ATOM 751 O O . CYS A 1 98 ? 13.346 3.441 -15.693 1.00 84.31 98 CYS A O 1
ATOM 753 N N . THR A 1 99 ? 14.159 1.810 -14.386 1.00 88.69 99 THR A N 1
ATOM 754 C CA . THR A 1 99 ? 15.182 1.368 -15.345 1.00 88.69 99 THR A CA 1
ATOM 755 C C . THR A 1 99 ? 15.008 -0.074 -15.789 1.00 88.69 99 THR A C 1
ATOM 757 O O . THR A 1 99 ? 14.897 -0.311 -16.989 1.00 88.69 99 THR A O 1
ATOM 760 N N . GLU A 1 100 ? 14.979 -1.029 -14.865 1.00 89.00 100 GLU A N 1
ATOM 761 C CA . GLU A 1 100 ? 15.031 -2.464 -15.175 1.00 89.00 100 GLU A CA 1
ATOM 762 C C . GLU A 1 100 ? 13.904 -3.253 -14.498 1.00 89.00 100 GLU A C 1
ATOM 764 O O . GLU A 1 100 ? 13.264 -4.075 -15.151 1.00 89.00 100 GLU A O 1
ATOM 769 N N . LEU A 1 101 ? 13.600 -2.973 -13.225 1.00 88.12 101 LEU A N 1
ATOM 770 C CA . LEU A 1 101 ? 12.523 -3.611 -12.454 1.00 88.12 101 LEU A CA 1
ATOM 771 C C . LEU A 1 101 ? 11.165 -2.960 -12.744 1.00 88.12 101 LEU A C 1
ATOM 773 O O . LEU A 1 101 ? 10.432 -2.570 -11.836 1.00 88.12 101 LEU A O 1
ATOM 777 N N . ILE A 1 102 ? 10.835 -2.815 -14.026 1.00 80.00 102 ILE A N 1
ATOM 778 C CA . ILE A 1 102 ? 9.624 -2.122 -14.461 1.00 80.00 102 ILE A CA 1
ATOM 779 C C . ILE A 1 102 ? 8.406 -2.972 -14.104 1.00 80.00 102 ILE A C 1
ATOM 781 O O . ILE A 1 102 ? 8.067 -3.935 -14.793 1.00 80.00 102 ILE A O 1
ATOM 785 N N . GLN A 1 103 ? 7.729 -2.602 -13.021 1.00 71.00 103 GLN A N 1
ATOM 786 C CA . GLN A 1 103 ? 6.479 -3.239 -12.638 1.00 71.00 103 GLN A CA 1
ATOM 787 C C . GLN A 1 103 ? 5.348 -2.691 -13.516 1.00 71.00 103 GLN A C 1
ATOM 789 O O . GLN A 1 103 ? 5.178 -1.470 -13.609 1.00 71.00 103 GLN A O 1
ATOM 794 N N . PRO A 1 104 ? 4.561 -3.557 -14.180 1.00 66.19 104 PRO A N 1
ATOM 795 C CA . PRO A 1 104 ? 3.399 -3.094 -14.916 1.00 66.19 104 PRO A CA 1
ATOM 796 C C . PRO A 1 104 ? 2.436 -2.400 -13.944 1.00 66.19 104 PRO A C 1
ATOM 798 O O . PRO A 1 104 ? 2.303 -2.838 -12.797 1.00 66.19 104 PRO A O 1
ATOM 801 N N . PRO A 1 105 ? 1.744 -1.334 -14.379 1.00 62.03 105 PRO A N 1
ATOM 802 C CA . PRO A 1 105 ? 0.791 -0.657 -13.519 1.00 62.03 105 PRO A CA 1
ATOM 803 C C . PRO A 1 105 ? -0.266 -1.654 -13.052 1.00 62.03 105 PRO A C 1
ATOM 805 O O . PRO A 1 105 ? -0.755 -2.466 -13.848 1.00 62.03 105 PRO A O 1
ATOM 808 N N . VAL A 1 106 ? -0.644 -1.563 -11.776 1.00 61.59 106 VAL A N 1
ATOM 809 C CA . VAL A 1 106 ? -1.788 -2.305 -11.247 1.00 61.59 106 VAL A CA 1
ATOM 810 C C . VAL A 1 106 ? -3.006 -1.892 -12.069 1.00 61.59 106 VAL A C 1
ATOM 812 O O . VAL A 1 106 ? -3.463 -0.748 -12.035 1.00 61.59 106 VAL A O 1
ATOM 815 N N . ARG A 1 107 ? -3.494 -2.813 -12.902 1.00 56.81 107 ARG A N 1
ATOM 816 C CA . ARG A 1 107 ? -4.691 -2.588 -13.704 1.00 56.81 107 ARG A CA 1
ATOM 817 C C . ARG A 1 107 ? -5.887 -2.837 -12.804 1.00 56.81 107 ARG A C 1
ATOM 819 O O . ARG A 1 107 ? -6.135 -3.976 -12.423 1.00 56.81 107 ARG A O 1
ATOM 826 N N . ASN A 1 108 ? -6.647 -1.787 -12.510 1.00 64.75 108 ASN A N 1
ATOM 827 C CA . ASN A 1 108 ? -7.934 -1.928 -11.838 1.00 64.75 108 ASN A CA 1
ATOM 828 C C . ASN A 1 108 ? -8.909 -2.651 -12.779 1.00 64.75 108 ASN A C 1
ATOM 830 O O . ASN A 1 108 ? -9.521 -2.042 -13.660 1.00 64.75 108 ASN A O 1
ATOM 834 N N . SER A 1 109 ? -8.973 -3.977 -12.647 1.00 67.81 109 SER A N 1
ATOM 835 C CA . SER A 1 109 ? -9.947 -4.848 -13.303 1.00 67.81 109 SER A CA 1
ATOM 836 C C . SER A 1 109 ? -11.210 -4.972 -12.444 1.00 67.81 109 SER A C 1
ATOM 838 O O . SER A 1 109 ? -11.290 -4.411 -11.353 1.00 67.81 109 SER A O 1
ATOM 840 N N . ASN A 1 110 ? -12.210 -5.711 -12.930 1.00 71.50 110 ASN A N 1
ATOM 841 C CA . ASN A 1 110 ? -13.401 -6.025 -12.131 1.00 71.50 110 ASN A CA 1
ATOM 842 C C . ASN A 1 110 ? -13.087 -6.949 -10.939 1.00 71.50 110 ASN A C 1
ATOM 844 O O . ASN A 1 110 ? -13.927 -7.095 -10.060 1.00 71.50 110 ASN A O 1
ATOM 848 N N . ASP A 1 111 ? -11.882 -7.522 -10.904 1.00 74.25 111 ASP A N 1
ATOM 849 C CA . ASP A 1 111 ? -11.407 -8.416 -9.846 1.00 74.25 111 ASP A CA 1
ATOM 850 C C . ASP A 1 111 ? -10.567 -7.667 -8.792 1.00 74.25 111 ASP A C 1
ATOM 852 O O . ASP A 1 111 ? -10.007 -8.281 -7.887 1.00 74.25 111 ASP A O 1
ATOM 856 N N . SER A 1 112 ? -10.448 -6.336 -8.910 1.00 76.38 112 SER A N 1
ATOM 857 C CA . SER A 1 112 ? -9.737 -5.475 -7.959 1.00 76.38 112 SER A CA 1
ATOM 858 C C . SER A 1 112 ? -10.699 -4.804 -6.978 1.00 76.38 112 SER A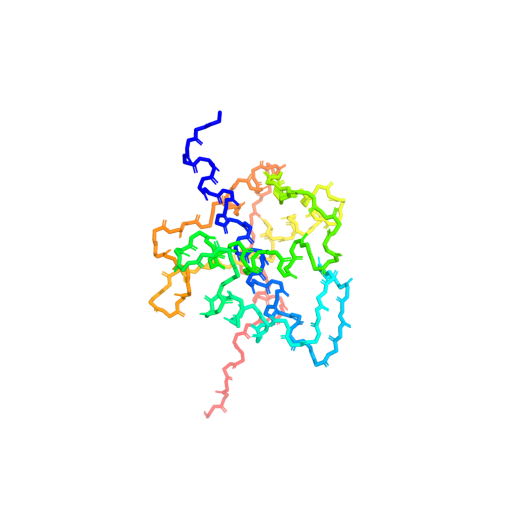 C 1
ATOM 860 O O . SER A 1 112 ? -11.821 -4.439 -7.324 1.00 76.38 112 SER A O 1
ATOM 862 N N . LEU A 1 113 ? -10.217 -4.567 -5.756 1.00 78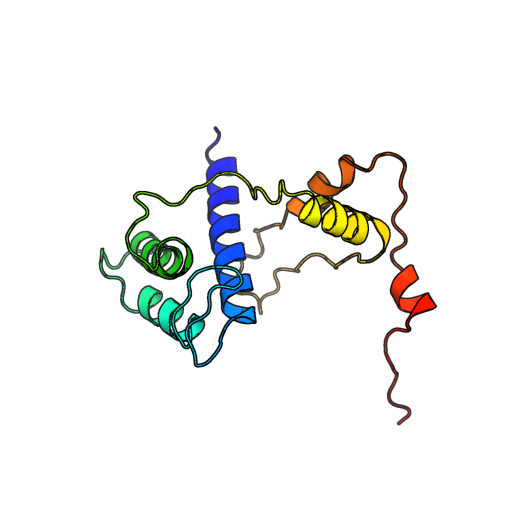.56 113 LEU A N 1
ATOM 863 C CA . LEU A 1 113 ? -10.900 -3.753 -4.744 1.00 78.56 113 LEU A CA 1
ATOM 864 C C . LEU A 1 113 ? -10.884 -2.250 -5.084 1.00 78.56 113 LEU A C 1
ATOM 866 O O . LEU A 1 113 ? -11.677 -1.488 -4.530 1.00 78.56 113 LEU A O 1
ATOM 870 N N . PHE A 1 114 ? -9.988 -1.804 -5.972 1.00 75.94 114 PHE A N 1
ATOM 871 C CA . PHE A 1 114 ? -9.863 -0.392 -6.332 1.00 75.94 114 PHE A CA 1
ATOM 872 C C . PHE A 1 114 ? -10.807 -0.002 -7.478 1.00 75.94 114 PHE A C 1
ATOM 874 O O . PHE A 1 114 ? -10.931 -0.740 -8.460 1.00 75.94 114 PHE A O 1
ATOM 881 N N . PRO A 1 115 ? -11.428 1.194 -7.424 1.00 75.12 115 PRO A N 1
ATOM 882 C CA . PRO A 1 115 ? -12.274 1.678 -8.508 1.00 75.12 115 PRO A CA 1
ATOM 883 C C . PRO A 1 115 ? -11.526 1.731 -9.845 1.00 75.12 115 PRO A C 1
ATOM 885 O O . PRO A 1 115 ? -10.396 2.210 -9.918 1.00 75.12 115 PRO A O 1
ATOM 888 N N . ARG A 1 116 ? -12.187 1.354 -10.945 1.00 72.44 116 ARG A N 1
ATOM 889 C CA . ARG A 1 116 ? -11.616 1.438 -12.309 1.00 72.44 116 ARG A CA 1
ATOM 890 C C . ARG A 1 116 ? -11.128 2.838 -12.694 1.00 72.44 116 ARG A C 1
ATOM 892 O O . ARG A 1 116 ? -10.244 2.983 -13.531 1.00 72.44 116 ARG A O 1
ATOM 899 N N . THR A 1 117 ? -11.738 3.869 -12.117 1.00 72.38 117 THR A N 1
ATOM 900 C CA . THR A 1 117 ? -11.388 5.277 -12.338 1.00 72.38 117 THR A CA 1
ATOM 901 C C . THR A 1 117 ? -10.144 5.707 -11.568 1.00 72.38 117 THR A C 1
ATOM 903 O O . THR A 1 117 ? -9.533 6.714 -11.930 1.00 72.38 117 THR A O 1
ATOM 906 N N . TYR A 1 118 ? -9.746 4.956 -10.537 1.00 69.44 118 TYR A N 1
ATOM 907 C CA . TYR A 1 118 ? -8.498 5.194 -9.834 1.00 69.44 118 TYR A CA 1
ATOM 908 C C . TYR A 1 118 ? -7.340 4.825 -10.762 1.00 69.44 118 TYR A C 1
ATOM 910 O O . TYR A 1 118 ? -7.232 3.695 -11.233 1.00 69.44 118 TYR A O 1
ATOM 918 N N . LYS A 1 119 ? -6.497 5.806 -11.074 1.00 64.81 119 LYS A N 1
ATOM 919 C CA . LYS A 1 119 ? -5.258 5.596 -11.819 1.00 64.81 119 LYS A CA 1
ATOM 920 C C . LYS A 1 119 ? -4.118 5.800 -10.844 1.00 64.81 119 LYS A C 1
ATOM 922 O O . LYS A 1 119 ? -3.996 6.888 -10.283 1.00 64.81 119 LYS A O 1
ATOM 927 N N . HIS A 1 120 ? -3.287 4.782 -10.673 1.00 58.97 120 HIS A N 1
ATOM 928 C CA . HIS A 1 120 ? -2.060 4.915 -9.907 1.00 58.97 120 HIS A CA 1
ATOM 929 C C . HIS A 1 120 ? -1.123 5.873 -10.667 1.00 58.97 120 HIS A C 1
ATOM 931 O O . HIS A 1 120 ? -0.562 5.521 -11.702 1.00 58.97 120 HIS A O 1
ATOM 937 N N . LYS A 1 121 ? -1.034 7.132 -10.219 1.00 55.38 121 LYS A N 1
ATOM 938 C CA . LYS A 1 121 ? -0.282 8.205 -10.907 1.00 55.38 121 LYS A CA 1
ATOM 939 C C . LYS A 1 121 ? 1.203 8.249 -10.523 1.00 55.38 121 LYS A C 1
ATOM 941 O O . LYS A 1 121 ? 1.925 9.133 -10.984 1.00 55.38 121 LYS A O 1
ATOM 946 N N . THR A 1 122 ? 1.658 7.346 -9.658 1.00 51.50 122 THR A N 1
ATOM 947 C CA . THR A 1 122 ? 2.954 7.477 -8.980 1.00 51.50 122 THR A CA 1
ATOM 948 C C . THR A 1 122 ? 4.133 7.069 -9.867 1.00 51.50 122 THR A C 1
ATOM 950 O O . THR A 1 122 ? 5.190 7.692 -9.777 1.00 51.50 122 THR A O 1
ATOM 953 N N . ILE A 1 123 ? 3.944 6.123 -10.798 1.00 48.81 123 ILE A N 1
ATOM 954 C CA . ILE A 1 123 ? 5.037 5.620 -11.651 1.00 48.81 123 ILE A CA 1
ATOM 955 C C . ILE A 1 123 ? 5.551 6.711 -12.611 1.00 48.81 123 ILE A C 1
ATOM 957 O O . ILE A 1 123 ? 6.753 6.966 -12.662 1.00 48.81 123 ILE A O 1
ATOM 961 N N . ASP A 1 124 ? 4.665 7.451 -13.285 1.00 49.38 124 ASP A N 1
ATOM 962 C CA . ASP A 1 124 ? 5.094 8.438 -14.293 1.00 49.38 124 ASP A CA 1
ATOM 963 C C . ASP A 1 124 ? 5.772 9.677 -13.680 1.00 49.38 124 ASP A C 1
ATOM 965 O O . ASP A 1 124 ? 6.673 10.266 -14.279 1.00 49.38 124 ASP A O 1
ATOM 969 N N . ARG A 1 125 ? 5.369 10.083 -12.468 1.00 54.47 125 ARG A N 1
ATOM 970 C CA . ARG A 1 125 ? 5.918 11.279 -11.803 1.00 54.47 125 ARG A CA 1
ATOM 971 C C . ARG A 1 125 ? 7.237 10.997 -11.079 1.00 54.47 125 ARG A C 1
ATOM 973 O O . ARG A 1 125 ? 8.055 11.900 -10.936 1.00 54.47 125 ARG A O 1
ATOM 980 N N . GLY A 1 126 ? 7.446 9.765 -10.614 1.00 62.72 126 GLY A N 1
ATOM 981 C CA . GLY A 1 126 ? 8.659 9.370 -9.901 1.00 62.72 126 GLY A CA 1
ATOM 982 C C . GLY A 1 126 ? 9.876 9.262 -10.816 1.00 62.72 126 GLY A C 1
ATOM 983 O O . GLY A 1 126 ? 10.966 9.663 -10.418 1.00 62.72 126 GLY A O 1
ATOM 984 N N . CYS A 1 127 ? 9.696 8.788 -12.051 1.00 72.69 127 CYS A N 1
ATOM 985 C CA . CYS A 1 127 ? 10.810 8.523 -12.961 1.00 72.69 127 CYS A CA 1
ATOM 986 C C . CYS A 1 127 ? 11.378 9.765 -13.655 1.00 72.69 127 CYS A C 1
ATOM 988 O O . CYS A 1 127 ? 12.525 9.739 -14.100 1.00 72.69 127 CYS A O 1
ATOM 990 N N . SER A 1 128 ? 10.639 10.880 -13.699 1.00 70.94 128 SER A N 1
ATOM 991 C CA . SER A 1 128 ? 11.120 12.122 -14.323 1.00 70.94 128 SER A CA 1
ATOM 992 C C . SER A 1 128 ? 12.372 12.694 -13.648 1.00 70.94 128 SER A C 1
ATOM 994 O O . SER A 1 128 ? 13.116 13.442 -14.278 1.00 70.94 128 SER A O 1
ATOM 996 N N . LYS A 1 129 ? 12.630 12.332 -12.382 1.00 76.50 129 LYS A N 1
ATOM 997 C CA . LYS A 1 129 ? 13.846 12.721 -11.647 1.00 76.50 129 LYS A CA 1
ATOM 998 C C . LYS A 1 129 ? 15.119 12.034 -12.158 1.00 76.50 129 LYS A C 1
ATOM 1000 O O . LYS A 1 129 ? 16.211 12.497 -11.854 1.00 76.50 129 LYS A O 1
ATOM 1005 N N . PHE A 1 130 ? 14.986 10.968 -12.950 1.00 81.44 130 PHE A N 1
ATOM 1006 C CA . PHE A 1 130 ? 16.090 10.228 -13.567 1.00 81.44 130 PHE A CA 1
ATOM 1007 C C . PHE A 1 130 ? 16.255 10.605 -15.047 1.00 81.44 130 PHE A C 1
ATOM 1009 O O . PHE A 1 130 ? 16.358 9.750 -15.930 1.00 81.44 130 PHE A O 1
ATOM 1016 N N . SER A 1 131 ? 16.235 11.910 -15.332 1.00 77.25 131 SER A N 1
ATOM 1017 C CA . SER A 1 131 ? 16.338 12.446 -16.691 1.00 77.25 131 SER A CA 1
ATOM 1018 C C . SER A 1 131 ? 17.572 11.913 -17.425 1.00 77.25 131 SER A C 1
ATOM 1020 O O . SER A 1 131 ? 18.669 11.899 -16.870 1.00 77.25 131 SER A O 1
ATOM 1022 N N . GLY A 1 132 ? 17.400 11.520 -18.688 1.00 82.56 132 GLY A N 1
ATOM 1023 C CA . GLY A 1 132 ? 18.482 10.997 -19.532 1.00 82.56 132 GLY A CA 1
ATOM 1024 C C . GLY A 1 132 ? 18.652 9.478 -19.478 1.00 82.56 132 GLY A C 1
ATOM 1025 O O . GLY A 1 132 ? 19.362 8.925 -20.316 1.00 82.56 132 GLY A O 1
ATOM 1026 N N . ILE A 1 133 ? 17.961 8.788 -18.568 1.00 84.12 133 ILE A N 1
ATOM 1027 C CA . ILE A 1 133 ? 17.978 7.327 -18.496 1.00 84.12 133 ILE A CA 1
ATOM 1028 C C . ILE A 1 133 ? 16.791 6.757 -19.271 1.00 84.12 133 ILE A C 1
ATOM 1030 O O . ILE A 1 133 ? 15.647 7.167 -19.080 1.00 84.12 133 ILE A O 1
ATOM 1034 N N . LYS A 1 134 ? 17.069 5.809 -20.172 1.00 84.31 134 LYS A N 1
ATOM 1035 C CA . LYS A 1 134 ? 16.040 5.089 -20.928 1.00 84.31 134 LYS A CA 1
ATOM 1036 C C . LYS A 1 134 ? 15.727 3.758 -20.234 1.00 84.31 134 LYS A C 1
ATOM 1038 O O . LYS A 1 134 ? 16.654 2.963 -20.060 1.00 84.31 134 LYS A O 1
ATOM 1043 N N . PRO A 1 135 ? 14.462 3.490 -19.868 1.00 86.06 135 PRO A N 1
ATOM 1044 C CA . PRO A 1 135 ? 14.078 2.207 -19.292 1.00 86.06 135 PRO A CA 1
ATOM 1045 C C . PRO A 1 135 ? 14.326 1.048 -20.269 1.00 86.06 135 PRO A C 1
ATOM 1047 O O . PRO A 1 135 ? 14.154 1.196 -21.482 1.00 86.06 135 PRO A O 1
ATOM 1050 N N . ARG A 1 136 ? 14.705 -0.118 -19.739 1.00 89.19 136 ARG A N 1
ATOM 1051 C CA . ARG A 1 136 ? 14.946 -1.372 -20.466 1.00 89.19 136 ARG A CA 1
ATOM 1052 C C . ARG A 1 136 ? 13.917 -2.436 -20.040 1.00 89.19 136 ARG A C 1
ATOM 1054 O O . ARG A 1 136 ? 14.256 -3.348 -19.292 1.00 89.19 136 ARG A O 1
ATOM 1061 N N . PRO A 1 137 ? 12.664 -2.360 -20.530 1.00 84.94 137 PRO A N 1
ATOM 1062 C CA . PRO A 1 137 ? 11.553 -3.196 -20.053 1.00 84.94 137 PRO A CA 1
ATOM 1063 C C . PRO A 1 137 ? 11.754 -4.706 -20.206 1.00 84.94 137 PRO A C 1
ATOM 1065 O O . PRO A 1 137 ? 11.204 -5.471 -19.423 1.00 84.94 137 PRO A O 1
ATOM 1068 N N . ASN A 1 138 ? 12.549 -5.142 -21.184 1.00 87.38 138 ASN A N 1
ATOM 1069 C CA . ASN A 1 138 ? 12.787 -6.565 -21.438 1.00 87.38 138 ASN A CA 1
ATOM 1070 C C . ASN A 1 138 ? 14.098 -7.077 -20.826 1.00 87.38 138 ASN A C 1
ATOM 1072 O O . ASN A 1 138 ? 14.443 -8.235 -21.034 1.00 87.38 138 ASN A O 1
ATOM 1076 N N . TRP A 1 139 ? 14.856 -6.238 -20.110 1.00 90.25 139 TRP A N 1
ATOM 1077 C CA . TRP A 1 139 ? 16.164 -6.630 -19.577 1.00 90.25 139 TRP A CA 1
ATOM 1078 C C . TRP A 1 139 ? 16.050 -7.809 -18.612 1.00 90.25 139 TRP A C 1
ATOM 1080 O O . TRP A 1 139 ? 16.698 -8.829 -18.811 1.00 90.25 139 TRP A O 1
ATOM 1090 N N . ILE A 1 140 ? 15.142 -7.716 -17.635 1.00 90.00 140 ILE A N 1
ATOM 1091 C CA . ILE A 1 140 ? 14.951 -8.767 -16.630 1.00 90.00 140 ILE A CA 1
ATOM 1092 C C . ILE A 1 140 ? 14.536 -10.093 -17.269 1.00 90.00 140 ILE A C 1
ATOM 1094 O O . ILE A 1 140 ? 15.103 -11.130 -16.938 1.00 90.00 140 ILE A O 1
ATOM 1098 N N . THR A 1 141 ? 13.594 -10.062 -18.215 1.00 88.44 141 THR A N 1
ATOM 1099 C CA . THR A 1 141 ? 13.115 -11.279 -18.884 1.00 88.44 141 THR A CA 1
ATOM 1100 C 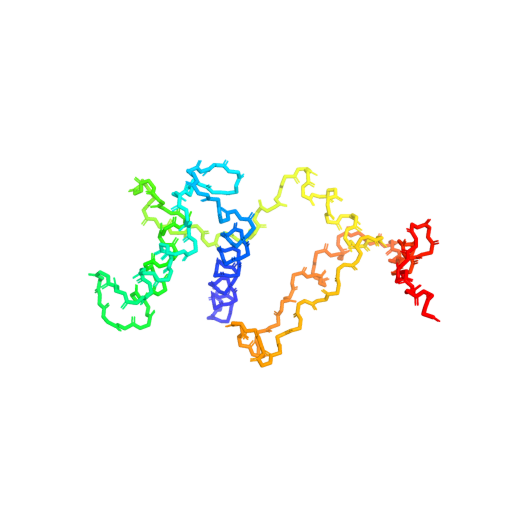C . THR A 1 141 ? 14.128 -11.882 -19.854 1.00 88.44 141 THR A C 1
ATOM 1102 O O . THR A 1 141 ? 14.046 -13.076 -20.141 1.00 88.44 141 THR A O 1
ATOM 1105 N N . THR A 1 142 ? 15.076 -11.080 -20.346 1.00 89.44 142 THR A N 1
ATOM 1106 C CA . THR A 1 142 ? 16.171 -11.533 -21.216 1.00 89.44 142 THR A CA 1
ATOM 1107 C C . THR A 1 142 ? 17.298 -12.166 -20.403 1.00 89.44 142 THR A C 1
ATOM 1109 O O . THR A 1 142 ? 17.731 -13.264 -20.732 1.00 89.44 142 THR A O 1
ATOM 1112 N N . GLU A 1 143 ? 17.741 -11.507 -19.330 1.00 93.06 143 GLU A N 1
ATOM 1113 C CA . GLU A 1 143 ? 18.914 -11.928 -18.549 1.00 93.06 143 GLU A CA 1
ATOM 1114 C C . GLU A 1 143 ? 18.600 -13.030 -17.536 1.00 93.06 143 GLU A C 1
ATOM 1116 O O . GLU A 1 143 ? 19.361 -13.981 -17.378 1.00 93.06 143 GLU A O 1
ATOM 1121 N N . PHE A 1 144 ? 17.463 -12.919 -16.845 1.00 90.50 144 PHE A N 1
ATOM 1122 C CA . PHE A 1 144 ? 17.080 -13.838 -15.766 1.00 90.50 144 PHE A CA 1
ATOM 1123 C C . PHE A 1 144 ? 15.962 -14.801 -16.183 1.00 90.50 144 PHE A C 1
ATOM 1125 O O . PHE A 1 144 ? 15.505 -15.616 -15.381 1.00 90.50 144 PHE A O 1
ATOM 1132 N N . GLY A 1 145 ? 15.541 -14.729 -17.449 1.00 84.81 145 GLY A N 1
ATOM 1133 C CA . GLY A 1 145 ? 14.441 -15.509 -18.001 1.00 84.81 145 GLY A CA 1
ATOM 1134 C C . GLY A 1 145 ? 13.055 -14.946 -17.671 1.00 84.81 145 GLY A C 1
ATOM 1135 O O . GLY A 1 145 ? 12.885 -13.983 -16.927 1.00 84.81 145 GLY A O 1
ATOM 1136 N N . GLY A 1 146 ? 12.032 -15.560 -18.265 1.00 80.56 146 GLY A N 1
ATOM 1137 C CA . GLY A 1 146 ? 10.623 -15.196 -18.094 1.00 80.56 146 GLY A CA 1
ATOM 1138 C C . GLY A 1 146 ? 9.759 -16.431 -17.856 1.00 80.56 146 GLY A C 1
ATOM 1139 O O . GLY A 1 146 ? 10.088 -17.271 -17.024 1.00 80.56 146 GLY A O 1
ATOM 1140 N N . GLN A 1 147 ? 8.654 -16.581 -18.592 1.00 75.56 147 GLN A N 1
ATOM 1141 C CA . GLN A 1 147 ? 7.872 -17.819 -18.540 1.00 75.56 147 GLN A CA 1
ATOM 1142 C C . GLN A 1 147 ? 8.759 -19.034 -18.852 1.00 75.56 147 GLN A C 1
ATOM 1144 O O . GLN A 1 147 ? 9.170 -19.236 -19.995 1.00 75.56 147 GLN A O 1
ATOM 1149 N N . LEU A 1 148 ? 8.968 -19.893 -17.853 1.00 61.47 148 LEU A N 1
ATOM 1150 C CA . LEU A 1 148 ? 9.248 -21.299 -18.102 1.00 61.47 148 LEU A CA 1
ATOM 1151 C C . LEU A 1 148 ? 7.969 -21.869 -18.713 1.00 61.47 148 LEU A C 1
ATOM 1153 O O . LEU A 1 148 ? 7.022 -22.188 -17.994 1.00 61.47 148 LEU A O 1
ATOM 1157 N N . LYS A 1 149 ? 7.891 -21.943 -20.046 1.00 52.22 149 LYS A N 1
ATOM 1158 C CA . LYS A 1 149 ? 6.882 -22.796 -20.676 1.00 52.22 149 LYS A CA 1
ATOM 1159 C C . LYS A 1 149 ? 7.097 -24.188 -20.087 1.00 52.22 149 LYS A C 1
ATOM 1161 O O . LYS A 1 149 ? 8.161 -24.765 -20.294 1.00 52.22 149 LYS A O 1
ATOM 1166 N N . GLN A 1 150 ? 6.128 -24.696 -19.322 1.00 48.22 150 GLN A N 1
ATOM 1167 C CA . GLN A 1 150 ? 6.070 -26.124 -19.040 1.00 48.22 150 GLN A CA 1
ATOM 1168 C C . GLN A 1 150 ? 6.122 -26.810 -20.405 1.00 48.22 150 GLN A C 1
ATOM 1170 O O . GLN A 1 150 ? 5.237 -26.603 -21.234 1.00 48.22 150 GLN A O 1
ATOM 1175 N N . LEU A 1 151 ? 7.219 -27.517 -20.671 1.00 47.84 151 LEU A N 1
ATOM 1176 C CA . LEU A 1 151 ? 7.304 -28.454 -21.779 1.00 47.84 151 LEU A CA 1
ATOM 1177 C C . LEU A 1 151 ? 6.309 -29.567 -21.436 1.00 47.84 151 LEU A C 1
ATOM 1179 O O . LEU A 1 151 ? 6.636 -30.473 -20.673 1.00 47.84 151 LEU A O 1
ATOM 1183 N N . SER A 1 152 ? 5.068 -29.391 -21.889 1.00 42.88 152 SER A N 1
ATOM 1184 C CA . SER A 1 152 ? 4.061 -30.446 -21.979 1.00 42.88 152 SER A CA 1
ATOM 1185 C C . SER A 1 152 ? 4.390 -31.356 -23.148 1.00 42.88 152 SER A C 1
ATOM 1187 O O . SER A 1 152 ? 4.600 -30.781 -24.245 1.00 42.88 152 SER A O 1
#